Protein AF-A0A3S0DTB2-F1 (afdb_monomer)

Mean predicted aligned error: 7.45 Å

Solvent-accessible surface area (backbone atoms only — not comparable to full-atom values): 7176 Å² total; per-residue (Å²): 112,52,67,61,53,36,53,54,42,49,53,50,34,53,51,31,51,52,51,26,52,51,36,48,53,52,41,54,50,48,52,52,50,48,54,48,48,52,50,53,48,49,52,53,52,52,58,70,70,48,96,53,100,57,53,80,78,49,44,65,62,49,53,53,49,50,50,52,45,54,53,49,46,55,52,49,50,55,52,40,54,55,35,50,52,49,29,54,52,33,44,53,52,30,55,50,35,50,53,50,38,57,49,38,52,54,50,35,51,49,55,50,53,52,50,52,49,51,56,51,52,51,54,53,61,73,66,52,76,78,79,81,80,126

Secondary structure (DSSP, 8-state):
-HHHHHHHHHHHHHHHHHHHHHHHHHHHHHHHHHHHHHHHHHHHHHHHHS--TTHHHHHHHHHHHHHHHHHHHHHHHHHHHHHHHHHHHHHHHHHHHHHHHHHHHHHHHHHHHHHHHHHHHHHHHHHSPP----

Radius of gyration: 32.24 Å; Cα contacts (8 Å, |Δi|>4): 57; chains: 1; bounding box: 67×22×105 Å

Foldseek 3Di:
DLVVVLVVLVVVLVVLVVQLVVLVVVLVVLVVVLVVLVVVLVVLVVVLVDDDPCNVVCVVVSVVSNVVSVVVNVVSVVVNVVSVVSSVVSVVSSVVSVVSSVVSVVVVVVVVVVVVVVVVVVVVVVPPPPPPDD

Nearest PDB structures (foldseek):
  2ysu-assembly1_B  TM=5.249E-01  e=1.925E-01  Escherichia coli
  2b5u-assembly2_C  TM=4.900E-01  e=3.072E-01  Escherichia coli
  7nsu-assembly1_D  TM=4.457E-01  e=1.713E-01  Escherichia coli
  1jch-assembly1_A  TM=5.082E-01  e=1.110E+00  Escherichia coli str. K-12 substr. W3110
  3ja6-assembly1_I  TM=4.233E-01  e=5.839E-01  Escherichia coli

Sequence (134 aa):
MAEDRVSRIGRILKVQQQLHRAEEWRLAEIERQLEGFEAEQREIVDALNSESGLQSLFLDASVRRVRSLGDAVRGTEVEREAQSARVLETGSRLKAAERLMQRAESEARREEEDSQLQEAVERIAAQAPGKHTD

Structure (mmCIF, N/CA/C/O backbone):
data_AF-A0A3S0DTB2-F1
#
_entry.id   AF-A0A3S0DTB2-F1
#
loop_
_atom_site.group_PDB
_atom_site.id
_atom_site.type_symbol
_atom_site.label_atom_id
_atom_site.label_alt_id
_atom_site.label_comp_id
_atom_site.label_asym_id
_atom_site.label_entity_id
_atom_site.label_seq_id
_atom_site.pdbx_PDB_ins_code
_atom_site.Cartn_x
_atom_site.Cartn_y
_atom_site.Cartn_z
_atom_site.occupancy
_atom_site.B_iso_or_equiv
_atom_site.auth_seq_id
_atom_site.auth_comp_id
_atom_site.auth_asym_id
_atom_site.auth_atom_id
_atom_site.pdbx_PDB_model_num
ATOM 1 N N . MET A 1 1 ? -24.413 3.682 21.754 1.00 62.62 1 MET A N 1
ATOM 2 C CA . MET A 1 1 ? -24.257 2.231 21.974 1.00 62.62 1 MET A CA 1
ATOM 3 C C . MET A 1 1 ? -22.953 1.784 21.338 1.00 62.62 1 MET A C 1
ATOM 5 O O . MET A 1 1 ? -22.686 2.205 20.211 1.00 62.62 1 MET A O 1
ATOM 9 N N . ALA A 1 2 ? -22.129 1.006 22.044 1.00 76.62 2 ALA A N 1
ATOM 10 C CA . ALA A 1 2 ? -20.825 0.556 21.553 1.00 76.62 2 ALA A CA 1
ATOM 11 C C . ALA A 1 2 ? -20.885 -0.193 20.212 1.00 76.62 2 ALA A C 1
ATOM 13 O O . ALA A 1 2 ? -20.002 0.004 19.379 1.00 76.62 2 ALA A O 1
ATOM 14 N N . GLU A 1 3 ? -21.956 -0.943 19.939 1.00 78.88 3 GLU A N 1
ATOM 15 C CA . GLU A 1 3 ? -22.163 -1.633 18.656 1.00 78.88 3 GLU A CA 1
ATOM 16 C C . GLU A 1 3 ? -22.154 -0.685 17.445 1.00 78.88 3 GLU A C 1
ATOM 18 O O . GLU A 1 3 ? -21.524 -0.963 16.423 1.00 78.88 3 GLU A O 1
ATOM 23 N N . ASP A 1 4 ? -22.790 0.484 17.559 1.00 89.44 4 ASP A N 1
ATOM 24 C CA . ASP A 1 4 ? -22.804 1.477 16.480 1.00 89.44 4 ASP A CA 1
ATOM 25 C C . ASP A 1 4 ? -21.410 2.096 16.273 1.00 89.44 4 ASP A C 1
ATOM 27 O O . ASP A 1 4 ? -20.993 2.378 15.147 1.00 89.44 4 ASP A O 1
ATOM 31 N N . ARG A 1 5 ? -20.621 2.235 17.347 1.00 90.31 5 ARG A N 1
ATOM 32 C CA . ARG A 1 5 ? -19.222 2.673 17.247 1.00 90.31 5 ARG A CA 1
ATOM 33 C C . ARG A 1 5 ? -18.344 1.617 16.571 1.00 90.31 5 ARG A C 1
ATOM 35 O O . ARG A 1 5 ? -17.557 1.981 15.696 1.00 90.31 5 ARG A O 1
ATOM 42 N N . VAL A 1 6 ? -18.508 0.338 16.913 1.00 95.38 6 VAL A N 1
ATOM 43 C CA . VAL A 1 6 ? -17.828 -0.788 16.247 1.00 95.38 6 VAL A CA 1
ATOM 44 C C . VAL A 1 6 ? -18.177 -0.816 14.757 1.00 95.38 6 VAL A C 1
ATOM 46 O O . VAL A 1 6 ? -17.281 -0.854 13.917 1.00 95.38 6 VAL A O 1
ATOM 49 N N . SER A 1 7 ? -19.460 -0.685 14.406 1.00 95.88 7 SER A N 1
ATOM 50 C CA . SER A 1 7 ? -19.912 -0.644 13.008 1.00 95.88 7 SER A CA 1
ATOM 51 C C . SER A 1 7 ? -19.280 0.511 12.222 1.00 95.88 7 SER A C 1
ATOM 53 O O . SER A 1 7 ? -18.756 0.323 11.118 1.00 95.88 7 SER A O 1
ATOM 55 N N . ARG A 1 8 ? -19.269 1.719 12.800 1.00 95.75 8 ARG A N 1
ATOM 56 C CA . ARG A 1 8 ? -18.660 2.906 12.182 1.00 95.75 8 ARG A CA 1
ATOM 57 C C . ARG A 1 8 ? -17.154 2.739 11.967 1.00 95.75 8 ARG A C 1
ATOM 59 O O . ARG A 1 8 ? -16.669 3.032 10.874 1.00 95.75 8 ARG A O 1
ATOM 66 N N . ILE A 1 9 ? -16.424 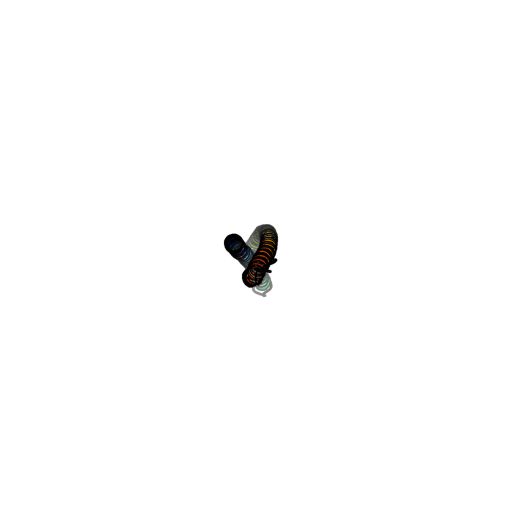2.235 12.961 1.00 96.12 9 ILE A N 1
ATOM 67 C CA . ILE A 1 9 ? -14.979 1.988 12.843 1.00 96.12 9 ILE A CA 1
ATOM 68 C C . ILE A 1 9 ? -14.695 0.865 11.837 1.00 96.12 9 ILE A C 1
ATOM 70 O O . ILE A 1 9 ? -13.777 0.998 11.028 1.00 96.12 9 ILE A O 1
ATOM 74 N N . GLY A 1 10 ? -15.526 -0.178 11.790 1.00 97.81 10 GLY A N 1
ATOM 75 C CA . GLY A 1 10 ? -15.425 -1.249 10.796 1.00 97.81 10 GLY A CA 1
ATOM 76 C C . GLY A 1 10 ? -15.531 -0.738 9.355 1.00 97.81 10 GLY A C 1
ATOM 77 O O . GLY A 1 10 ? -14.778 -1.171 8.480 1.00 97.81 10 GLY A O 1
ATOM 78 N N . ARG A 1 11 ? -16.397 0.253 9.094 1.00 98.00 11 ARG A N 1
ATOM 79 C CA . ARG A 1 11 ? -16.472 0.918 7.778 1.00 98.00 11 ARG A CA 1
ATOM 80 C C . ARG A 1 11 ? -15.182 1.665 7.442 1.00 98.00 11 ARG A C 1
ATOM 82 O O . ARG A 1 11 ? -14.703 1.552 6.316 1.00 98.00 11 ARG A O 1
ATOM 89 N N . ILE A 1 12 ? -14.604 2.384 8.406 1.00 97.12 12 ILE A N 1
ATOM 90 C CA . ILE A 1 12 ? -13.319 3.079 8.226 1.00 97.12 12 ILE A CA 1
ATOM 91 C C . ILE A 1 12 ? -12.217 2.068 7.906 1.00 97.12 12 ILE A C 1
ATOM 93 O O . ILE A 1 12 ? -11.493 2.256 6.932 1.00 97.12 12 ILE A O 1
ATOM 97 N N . LEU A 1 13 ? -12.122 0.976 8.672 1.00 98.38 13 LEU A N 1
ATOM 98 C CA . LEU A 1 13 ? -11.149 -0.088 8.433 1.00 98.38 13 LEU A CA 1
ATOM 99 C C . LEU A 1 13 ? -11.279 -0.651 7.013 1.00 98.38 13 LEU A C 1
ATOM 101 O O . LEU A 1 13 ? -10.282 -0.759 6.302 1.00 98.38 13 LEU A O 1
ATOM 105 N N . LYS A 1 14 ? -12.506 -0.935 6.564 1.00 98.44 14 LYS A N 1
ATOM 106 C CA . LYS A 1 14 ? -12.763 -1.431 5.206 1.00 98.44 14 LYS A CA 1
ATOM 107 C C . LYS A 1 14 ? -12.280 -0.458 4.127 1.00 98.44 14 LYS A C 1
ATOM 109 O O . LYS A 1 14 ? -11.660 -0.891 3.158 1.00 98.44 14 LYS A O 1
ATOM 114 N N . VAL A 1 15 ? -12.524 0.842 4.297 1.00 98.50 15 VAL A N 1
ATOM 115 C CA . VAL A 1 15 ? -12.031 1.868 3.363 1.00 98.50 15 VAL A CA 1
ATOM 116 C C . VAL A 1 15 ? -10.503 1.918 3.367 1.00 98.50 15 VAL A C 1
ATOM 118 O O . VAL A 1 15 ? -9.901 1.923 2.298 1.00 98.50 15 VAL A O 1
ATOM 121 N N . GLN A 1 16 ? -9.857 1.883 4.537 1.00 98.44 16 GLN A N 1
ATOM 122 C CA . GLN A 1 16 ? -8.390 1.878 4.614 1.00 98.44 16 GLN A CA 1
ATOM 123 C C . GLN A 1 16 ? -7.780 0.637 3.947 1.00 98.44 16 GLN A C 1
ATOM 125 O O . GLN A 1 16 ? -6.778 0.755 3.250 1.00 98.44 16 GLN A O 1
ATOM 130 N N . GLN A 1 17 ? -8.408 -0.535 4.086 1.00 98.62 17 GLN A N 1
ATOM 131 C CA . GLN A 1 17 ? -7.987 -1.750 3.379 1.00 98.62 17 GLN A CA 1
ATOM 132 C C . GLN A 1 17 ? -8.089 -1.593 1.859 1.00 98.62 17 GLN A C 1
ATOM 134 O O . GLN A 1 17 ? -7.188 -2.009 1.139 1.00 98.62 17 GLN A O 1
ATOM 139 N N . GLN A 1 18 ? -9.182 -1.006 1.363 1.00 98.50 18 GLN A N 1
ATOM 140 C CA . GLN A 1 18 ? -9.367 -0.772 -0.071 1.00 98.50 18 GLN A CA 1
ATOM 141 C C . GLN A 1 18 ? -8.348 0.227 -0.621 1.00 98.50 18 GLN A C 1
ATOM 143 O O . GLN A 1 18 ? -7.774 -0.025 -1.677 1.00 98.50 18 GLN A O 1
ATOM 148 N N . LEU A 1 19 ? -8.095 1.323 0.101 1.00 98.38 19 LEU A N 1
ATOM 149 C CA . LEU A 1 19 ? -7.092 2.317 -0.281 1.00 98.38 19 LEU A CA 1
ATOM 150 C C . LEU A 1 19 ? -5.694 1.704 -0.323 1.00 98.38 19 LEU A C 1
ATOM 152 O O . LEU A 1 19 ? -5.009 1.846 -1.327 1.00 98.38 19 LEU A O 1
ATOM 156 N N . HIS A 1 20 ? -5.299 0.974 0.723 1.00 98.56 20 HIS A N 1
ATOM 157 C CA . HIS A 1 20 ? -3.982 0.349 0.771 1.00 98.56 20 HIS A CA 1
ATOM 158 C C . HIS A 1 20 ? -3.769 -0.628 -0.393 1.00 98.56 20 HIS A C 1
ATOM 160 O O . HIS A 1 20 ? -2.797 -0.486 -1.128 1.00 98.56 20 HIS A O 1
ATOM 166 N N . ARG A 1 21 ? -4.733 -1.525 -0.650 1.00 98.56 21 ARG A N 1
ATOM 167 C CA . ARG A 1 21 ? -4.665 -2.455 -1.792 1.00 98.56 21 ARG A CA 1
ATOM 168 C C . ARG A 1 21 ? -4.582 -1.735 -3.134 1.00 98.56 21 ARG A C 1
ATOM 170 O O . ARG A 1 21 ? -3.867 -2.183 -4.021 1.00 98.56 21 ARG A O 1
ATOM 177 N N . ALA A 1 22 ? -5.319 -0.637 -3.303 1.00 98.56 22 ALA A N 1
ATOM 178 C CA . ALA A 1 22 ? -5.260 0.144 -4.533 1.00 98.56 22 ALA A CA 1
ATOM 179 C C . ALA A 1 22 ? -3.863 0.747 -4.748 1.00 98.56 22 ALA A C 1
ATOM 181 O O . ALA A 1 22 ? -3.365 0.732 -5.873 1.00 98.56 22 ALA A O 1
ATOM 182 N N . GLU A 1 23 ? -3.213 1.235 -3.687 1.00 98.38 23 GLU A N 1
ATOM 183 C CA . GLU A 1 23 ? -1.842 1.737 -3.788 1.00 98.38 23 GLU A CA 1
ATOM 184 C C . GLU A 1 23 ? -0.821 0.618 -4.047 1.00 98.38 23 GLU A C 1
ATOM 186 O O . GLU A 1 23 ? 0.098 0.822 -4.840 1.00 98.38 23 GLU A O 1
ATOM 191 N N . GLU A 1 24 ? -0.989 -0.567 -3.450 1.00 98.69 24 GLU A N 1
ATOM 192 C CA . GLU A 1 24 ? -0.144 -1.738 -3.738 1.00 98.69 24 GLU A CA 1
ATOM 193 C C . GLU A 1 24 ? -0.263 -2.166 -5.205 1.00 98.69 24 GLU A C 1
ATOM 195 O O . GLU A 1 24 ? 0.736 -2.428 -5.871 1.00 98.69 24 GLU A O 1
ATOM 200 N N . TRP A 1 25 ? -1.484 -2.187 -5.743 1.00 98.75 25 TRP A N 1
ATOM 201 C CA . TRP A 1 25 ? -1.725 -2.554 -7.138 1.00 98.75 25 TRP A CA 1
ATOM 202 C C . TRP A 1 25 ? -1.081 -1.575 -8.116 1.00 98.75 25 TRP A C 1
ATOM 204 O O . TRP A 1 25 ? -0.519 -1.999 -9.125 1.00 98.75 25 TRP A O 1
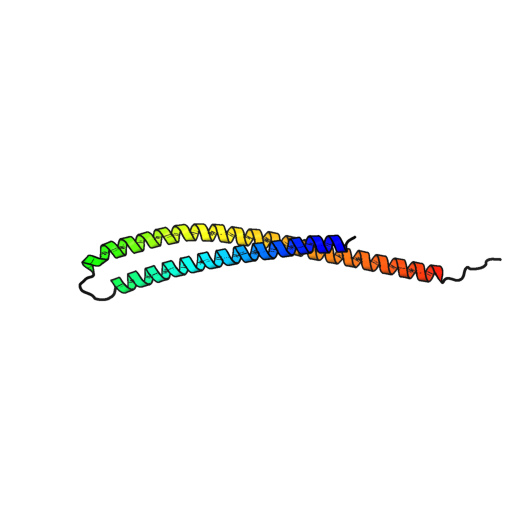ATOM 214 N N . ARG A 1 26 ? -1.144 -0.273 -7.816 1.00 98.50 26 ARG A N 1
ATOM 215 C CA . ARG A 1 26 ? -0.461 0.754 -8.612 1.00 98.50 26 ARG A CA 1
ATOM 216 C C . ARG A 1 26 ? 1.051 0.596 -8.557 1.00 98.50 26 ARG A C 1
ATOM 218 O O . ARG A 1 26 ? 1.690 0.726 -9.593 1.00 98.50 26 ARG A O 1
ATOM 225 N N . LEU A 1 27 ? 1.614 0.293 -7.385 1.00 98.69 27 LEU A N 1
ATOM 226 C CA . LEU A 1 27 ? 3.049 0.032 -7.263 1.00 98.69 27 LEU A CA 1
ATOM 227 C C . LEU A 1 27 ? 3.45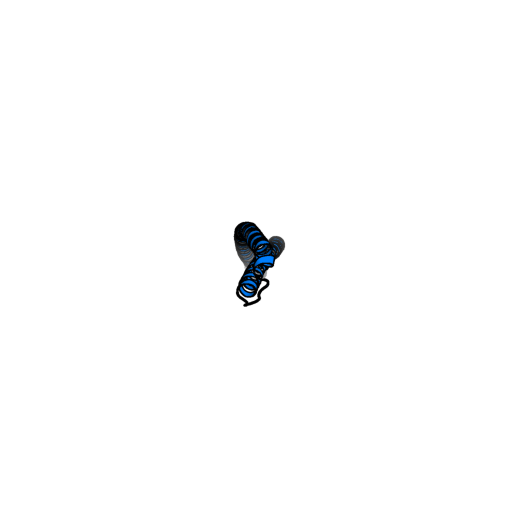9 -1.165 -8.125 1.00 98.69 27 LEU A C 1
ATOM 229 O O . LEU A 1 27 ? 4.384 -1.049 -8.918 1.00 98.69 27 LEU A O 1
ATOM 233 N N . ALA A 1 28 ? 2.709 -2.264 -8.046 1.00 98.69 28 ALA A N 1
ATOM 234 C CA . ALA A 1 28 ? 2.979 -3.454 -8.844 1.00 98.69 28 ALA A CA 1
ATOM 235 C C . ALA A 1 28 ? 2.874 -3.195 -10.359 1.00 98.69 28 ALA A C 1
ATOM 237 O O . ALA A 1 28 ? 3.575 -3.828 -11.141 1.00 98.69 28 ALA A O 1
ATOM 238 N N . GLU A 1 29 ? 1.992 -2.292 -10.800 1.00 98.56 29 GLU A N 1
ATOM 239 C CA . GLU A 1 29 ? 1.918 -1.884 -12.209 1.00 98.56 29 GLU A CA 1
ATOM 240 C C . GLU A 1 29 ? 3.146 -1.079 -12.642 1.00 98.56 29 GLU A C 1
ATOM 242 O O . GLU A 1 29 ? 3.704 -1.350 -13.700 1.00 98.56 29 GLU A O 1
ATOM 247 N N . ILE A 1 30 ? 3.606 -0.144 -11.810 1.00 98.56 30 ILE A N 1
ATOM 248 C CA . ILE A 1 30 ? 4.829 0.626 -12.070 1.00 98.56 30 ILE A CA 1
ATOM 249 C C . ILE A 1 30 ? 6.047 -0.308 -12.142 1.00 98.56 30 ILE A C 1
ATOM 251 O O . ILE A 1 30 ? 6.876 -0.179 -13.039 1.00 98.56 30 ILE A O 1
ATOM 255 N N . GLU A 1 31 ? 6.139 -1.285 -11.238 1.00 98.31 31 GLU A N 1
ATOM 256 C CA . GLU A 1 31 ? 7.225 -2.273 -11.239 1.00 98.31 31 GLU A CA 1
ATOM 257 C C . GLU A 1 31 ? 7.203 -3.145 -12.502 1.00 98.31 31 GLU A C 1
ATOM 259 O O . GLU A 1 31 ? 8.241 -3.313 -13.139 1.00 98.31 31 GLU A O 1
ATOM 264 N N . ARG A 1 32 ? 6.023 -3.591 -12.956 1.00 98.44 32 ARG A N 1
ATOM 265 C CA . ARG A 1 32 ? 5.886 -4.287 -14.249 1.00 98.44 32 ARG A CA 1
ATOM 266 C C . ARG A 1 32 ? 6.340 -3.434 -15.434 1.00 98.44 32 ARG A C 1
ATOM 268 O O . ARG A 1 32 ? 6.919 -3.961 -16.381 1.00 98.44 32 ARG A O 1
ATOM 275 N N . GLN A 1 33 ? 6.066 -2.131 -15.416 1.00 98.06 33 GLN A N 1
ATOM 276 C CA . GLN A 1 33 ? 6.505 -1.229 -16.485 1.00 98.06 33 GLN A CA 1
ATOM 277 C C . GLN A 1 33 ? 8.029 -1.094 -16.521 1.00 98.06 33 GLN A C 1
ATOM 279 O O . GLN A 1 33 ? 8.614 -1.151 -17.603 1.00 98.06 33 GLN A O 1
ATOM 284 N N . LEU A 1 34 ? 8.677 -0.987 -15.356 1.00 98.12 34 LEU A N 1
ATOM 285 C CA . LEU A 1 34 ? 10.140 -0.982 -15.256 1.00 98.12 34 LEU A CA 1
ATOM 286 C C . LEU A 1 34 ? 10.747 -2.281 -15.791 1.00 98.12 34 LEU A C 1
ATOM 288 O O . LEU A 1 34 ? 11.649 -2.228 -16.626 1.00 98.12 34 LEU A O 1
ATOM 292 N N . GLU A 1 35 ? 10.204 -3.435 -15.394 1.00 97.69 35 GLU A N 1
ATOM 293 C CA . GLU A 1 35 ? 10.621 -4.740 -15.924 1.00 97.69 35 GLU A CA 1
ATOM 294 C C . GLU A 1 35 ? 10.475 -4.808 -17.453 1.00 97.69 35 GLU A C 1
ATOM 296 O O . GLU A 1 35 ? 11.349 -5.341 -18.144 1.00 97.69 35 GLU A O 1
ATOM 301 N N . GLY A 1 36 ? 9.398 -4.227 -17.993 1.00 97.62 36 GLY A N 1
ATOM 302 C CA . GLY A 1 36 ? 9.167 -4.108 -19.431 1.00 97.62 36 GLY A CA 1
ATOM 303 C C . GLY A 1 36 ? 10.236 -3.276 -20.143 1.00 97.62 36 GLY A C 1
ATOM 304 O O . GLY A 1 36 ? 10.750 -3.701 -21.178 1.00 97.62 36 GLY A O 1
ATOM 305 N N . PHE A 1 37 ? 10.629 -2.129 -19.582 1.00 96.44 37 PHE A N 1
ATOM 306 C CA . PHE A 1 37 ? 11.699 -1.306 -20.155 1.00 96.44 37 PHE A CA 1
ATOM 307 C C . PHE A 1 37 ? 13.061 -1.999 -20.115 1.00 96.44 37 PHE A C 1
ATOM 309 O O . PHE A 1 37 ? 13.820 -1.906 -21.080 1.00 96.44 37 PHE A O 1
ATOM 316 N N . GLU A 1 38 ? 13.374 -2.712 -19.033 1.00 93.44 38 GLU A N 1
ATOM 317 C CA . GLU A 1 38 ? 14.605 -3.499 -18.950 1.00 93.44 38 GLU A CA 1
ATOM 318 C C . GLU A 1 38 ? 14.626 -4.644 -19.965 1.00 93.44 38 GLU A C 1
ATOM 320 O O . GLU A 1 38 ? 15.660 -4.907 -20.582 1.00 93.44 38 GLU A O 1
ATOM 325 N N . ALA A 1 39 ? 13.497 -5.335 -20.144 1.00 95.69 39 ALA A N 1
ATOM 326 C CA . ALA A 1 39 ? 13.368 -6.383 -21.148 1.00 95.69 39 ALA A CA 1
ATOM 327 C C . ALA A 1 39 ? 13.592 -5.823 -22.557 1.00 95.69 39 ALA A C 1
ATOM 329 O O . ALA A 1 39 ? 14.420 -6.355 -23.293 1.00 95.69 39 ALA A O 1
ATOM 330 N N . GLU A 1 40 ? 12.954 -4.700 -22.890 1.00 94.50 40 GLU A N 1
ATOM 331 C CA . GLU A 1 40 ? 13.128 -4.054 -24.190 1.00 94.50 40 GLU A CA 1
ATOM 332 C C . GLU A 1 40 ? 14.575 -3.579 -24.409 1.00 94.50 40 GLU A C 1
ATOM 334 O O . GLU A 1 40 ? 15.141 -3.735 -25.492 1.00 94.50 40 GLU A O 1
ATOM 339 N N . GLN A 1 41 ? 15.221 -3.037 -23.372 1.00 91.12 41 GLN A N 1
ATOM 340 C CA . GLN A 1 41 ? 16.626 -2.646 -23.458 1.00 91.12 41 GLN A CA 1
ATOM 341 C C . GLN A 1 41 ? 17.529 -3.854 -23.743 1.00 91.12 41 GLN A C 1
ATOM 343 O O . GLN A 1 41 ? 18.418 -3.749 -24.591 1.00 91.12 41 GLN A O 1
ATOM 348 N N . ARG A 1 42 ? 17.299 -4.993 -23.072 1.00 91.25 42 ARG A N 1
ATOM 349 C CA . ARG A 1 42 ? 18.036 -6.243 -23.322 1.00 91.25 42 ARG A CA 1
ATOM 350 C C . ARG A 1 42 ? 17.846 -6.725 -24.758 1.00 91.25 42 ARG A C 1
ATOM 352 O O . ARG A 1 42 ? 18.837 -6.999 -25.422 1.00 91.25 42 ARG A O 1
ATOM 359 N N . GLU A 1 43 ? 16.615 -6.727 -25.266 1.00 90.94 43 GLU A N 1
ATOM 360 C CA . GLU A 1 43 ? 16.318 -7.127 -26.648 1.00 90.94 43 GLU A CA 1
ATOM 361 C C . GLU A 1 43 ? 17.069 -6.276 -27.681 1.00 90.94 43 GLU A C 1
ATOM 363 O O . GLU A 1 43 ? 17.618 -6.811 -28.645 1.00 90.94 43 GLU A O 1
ATOM 368 N N . ILE A 1 44 ? 17.151 -4.957 -27.473 1.00 88.88 44 ILE A N 1
ATOM 369 C CA . ILE A 1 44 ? 17.893 -4.068 -28.378 1.00 88.88 44 ILE A CA 1
ATOM 370 C C . ILE A 1 44 ? 19.396 -4.364 -28.325 1.00 88.88 44 ILE A C 1
ATOM 372 O O . ILE A 1 44 ? 20.052 -4.404 -29.366 1.00 88.88 44 ILE A O 1
ATOM 376 N N . VAL A 1 45 ? 19.954 -4.572 -27.130 1.00 85.56 45 VAL A N 1
ATOM 377 C CA . VAL A 1 45 ? 21.378 -4.901 -26.960 1.00 85.56 45 VAL A CA 1
ATOM 378 C C . VAL A 1 45 ? 21.707 -6.248 -27.607 1.00 85.56 45 VAL A C 1
ATOM 380 O O . VAL A 1 45 ? 22.697 -6.351 -28.332 1.00 85.56 45 VAL A O 1
ATOM 383 N N . ASP A 1 46 ? 20.860 -7.256 -27.419 1.00 86.88 46 ASP A N 1
ATOM 384 C CA . ASP A 1 46 ? 21.028 -8.581 -28.018 1.00 86.88 46 ASP A CA 1
ATOM 385 C C . ASP A 1 46 ? 20.928 -8.526 -29.548 1.00 86.88 46 ASP A C 1
ATOM 387 O O . ASP A 1 46 ? 21.758 -9.109 -30.250 1.00 86.88 46 ASP A O 1
ATOM 391 N N . ALA A 1 47 ? 19.975 -7.755 -30.082 1.00 84.50 47 ALA A N 1
ATOM 392 C CA . ALA A 1 47 ? 19.848 -7.533 -31.519 1.00 84.50 47 ALA A CA 1
ATOM 393 C C . ALA A 1 47 ? 21.096 -6.853 -32.110 1.00 84.50 47 ALA A C 1
ATOM 395 O O . ALA A 1 47 ? 21.566 -7.260 -33.174 1.00 84.50 47 ALA A O 1
ATOM 396 N N . LEU A 1 48 ? 21.675 -5.867 -31.414 1.00 79.25 48 LEU A N 1
ATOM 397 C CA . LEU A 1 48 ? 22.916 -5.201 -31.832 1.00 79.25 48 LEU A CA 1
ATOM 398 C C . LEU A 1 48 ? 24.138 -6.132 -31.793 1.00 79.25 48 LEU A C 1
ATOM 400 O O . LEU A 1 48 ? 25.023 -6.002 -32.640 1.00 79.25 48 LEU A O 1
ATOM 404 N N . ASN A 1 49 ? 24.182 -7.067 -30.841 1.00 79.00 49 ASN A N 1
ATOM 405 C CA . ASN A 1 49 ? 25.259 -8.052 -30.712 1.00 79.00 49 ASN A CA 1
ATOM 406 C C . ASN A 1 49 ? 25.177 -9.180 -31.756 1.00 79.00 49 ASN A C 1
ATOM 408 O O . ASN A 1 49 ? 26.172 -9.866 -31.990 1.00 79.00 49 ASN A O 1
ATOM 412 N N . SER A 1 50 ? 24.020 -9.387 -32.392 1.00 75.94 50 SER A N 1
ATOM 413 C CA . SER A 1 50 ? 23.872 -10.395 -33.443 1.00 75.94 50 SER A CA 1
ATOM 414 C C . SER A 1 50 ? 24.632 -9.991 -34.722 1.00 75.94 50 SER A C 1
A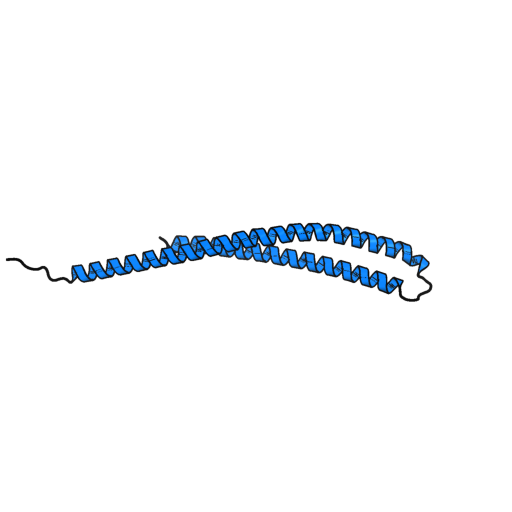TOM 416 O O . SER A 1 50 ? 24.481 -8.879 -35.238 1.00 75.94 50 SER A O 1
ATOM 418 N N . GLU A 1 51 ? 25.496 -10.882 -35.228 1.00 59.00 51 GLU A N 1
ATOM 419 C CA . GLU A 1 51 ? 26.316 -10.671 -36.433 1.00 59.00 51 GLU A CA 1
ATOM 420 C C . GLU A 1 51 ? 25.427 -10.523 -37.679 1.00 59.00 51 GLU A C 1
ATOM 422 O O . GLU A 1 51 ? 25.051 -11.497 -38.329 1.00 59.00 51 GLU A O 1
ATOM 427 N N . SER A 1 52 ? 25.075 -9.289 -38.040 1.00 59.53 52 SER A N 1
ATOM 428 C CA . SER A 1 52 ? 24.388 -8.999 -39.297 1.00 59.53 52 SER A CA 1
ATOM 429 C C . SER A 1 52 ? 24.928 -7.712 -39.919 1.00 59.53 52 SER A C 1
ATOM 431 O O . SER A 1 52 ? 25.014 -6.665 -39.283 1.00 59.53 52 SER A O 1
ATOM 433 N N . GLY A 1 53 ? 25.301 -7.772 -41.201 1.00 58.16 53 GLY A N 1
ATOM 434 C CA . GLY A 1 53 ? 25.972 -6.692 -41.946 1.00 58.16 53 GLY A CA 1
ATOM 435 C C . GLY A 1 53 ? 25.175 -5.388 -42.140 1.00 58.16 53 GLY A C 1
ATOM 436 O O . GLY A 1 53 ? 25.598 -4.532 -42.909 1.00 58.16 53 GLY A O 1
ATOM 437 N N . LEU A 1 54 ? 24.036 -5.221 -41.457 1.00 59.41 54 LEU A N 1
ATOM 438 C CA . LEU A 1 54 ? 23.199 -4.014 -41.450 1.00 59.41 54 LEU A CA 1
ATOM 439 C C . LEU A 1 54 ? 23.393 -3.140 -40.191 1.00 59.41 54 LEU A C 1
ATOM 441 O O . LEU A 1 54 ? 22.763 -2.087 -40.078 1.00 59.41 54 LEU A O 1
ATOM 445 N N . GLN A 1 55 ? 24.284 -3.534 -39.272 1.00 63.81 55 GLN A N 1
ATOM 446 C CA . GLN A 1 55 ? 24.550 -2.869 -37.985 1.00 63.81 55 GLN A CA 1
ATOM 447 C C . GLN A 1 55 ? 24.739 -1.343 -38.085 1.00 63.81 55 GLN A C 1
ATOM 449 O O . GLN A 1 55 ? 24.240 -0.609 -37.239 1.00 63.81 55 GLN A O 1
ATOM 454 N N . SER A 1 56 ? 25.381 -0.832 -39.141 1.00 63.03 56 SER A N 1
ATOM 455 C CA . SER A 1 56 ? 25.621 0.611 -39.311 1.00 63.03 56 SER A CA 1
ATOM 456 C C . SER A 1 56 ? 24.347 1.442 -39.534 1.00 63.03 56 SER A C 1
ATOM 458 O O . SER A 1 56 ? 24.311 2.591 -39.094 1.00 63.03 56 SER A O 1
ATOM 460 N N . LEU A 1 57 ? 23.320 0.904 -40.203 1.00 66.50 57 LEU A N 1
ATOM 461 C CA . LEU A 1 57 ? 22.094 1.652 -40.527 1.00 66.50 57 LEU A CA 1
ATOM 462 C C . LEU A 1 57 ? 21.105 1.684 -39.354 1.00 66.50 57 LEU A C 1
ATOM 464 O O . LEU A 1 57 ? 20.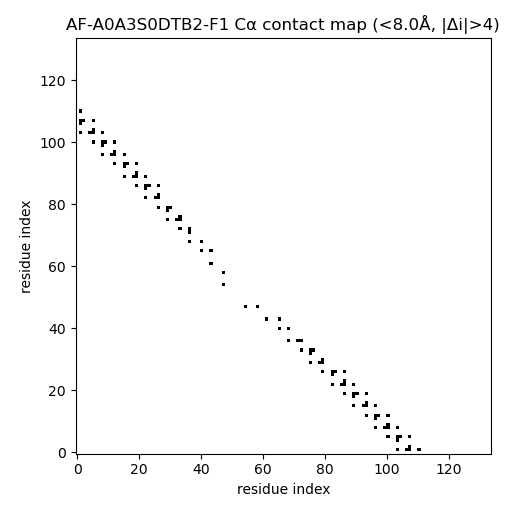337 2.634 -39.222 1.00 66.50 57 LEU A O 1
ATOM 468 N N . PHE A 1 58 ? 21.149 0.675 -38.482 1.00 72.94 58 PHE A N 1
ATOM 469 C CA . PHE A 1 58 ? 20.250 0.558 -37.330 1.00 72.94 58 PHE A CA 1
ATOM 470 C C . PHE A 1 58 ? 20.853 1.080 -36.020 1.00 72.94 58 PHE A C 1
ATOM 472 O O . PHE A 1 58 ? 20.120 1.250 -35.043 1.00 72.94 58 PHE A O 1
ATOM 479 N N . LEU A 1 59 ? 22.156 1.387 -35.990 1.00 80.31 59 LEU A N 1
ATOM 480 C CA . LEU A 1 59 ? 22.845 1.831 -34.777 1.00 80.31 59 LEU A CA 1
ATOM 481 C C . LEU A 1 59 ? 22.280 3.149 -34.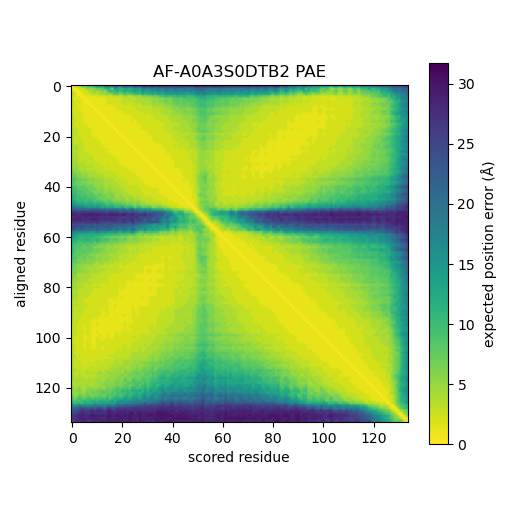228 1.00 80.31 59 LEU A C 1
ATOM 483 O O . LEU A 1 59 ? 21.968 3.220 -33.045 1.00 80.31 59 LEU A O 1
ATOM 487 N N . ASP A 1 60 ? 22.086 4.172 -35.067 1.00 83.19 60 ASP A N 1
ATOM 488 C CA . ASP A 1 60 ? 21.584 5.479 -34.604 1.00 83.19 60 ASP A CA 1
ATOM 489 C C . ASP A 1 60 ? 20.144 5.379 -34.065 1.00 83.19 60 ASP A C 1
ATOM 491 O O . ASP A 1 60 ? 19.827 5.906 -32.998 1.00 83.19 60 ASP A O 1
ATOM 495 N N . ALA A 1 61 ? 19.275 4.623 -34.744 1.00 85.44 61 ALA A N 1
ATOM 496 C CA . ALA A 1 61 ? 17.912 4.376 -34.275 1.00 85.44 61 ALA A CA 1
ATOM 497 C C . ALA A 1 61 ? 17.890 3.608 -32.940 1.00 85.44 61 ALA A C 1
ATOM 499 O O . ALA A 1 61 ? 17.158 3.986 -32.023 1.00 85.44 61 ALA A O 1
ATOM 500 N N . SER A 1 62 ? 18.736 2.583 -32.802 1.00 85.81 62 SER A N 1
ATOM 501 C CA . SER A 1 62 ? 18.847 1.776 -31.580 1.00 85.81 62 SER A CA 1
ATOM 502 C C . SER A 1 62 ? 19.400 2.591 -30.412 1.00 85.81 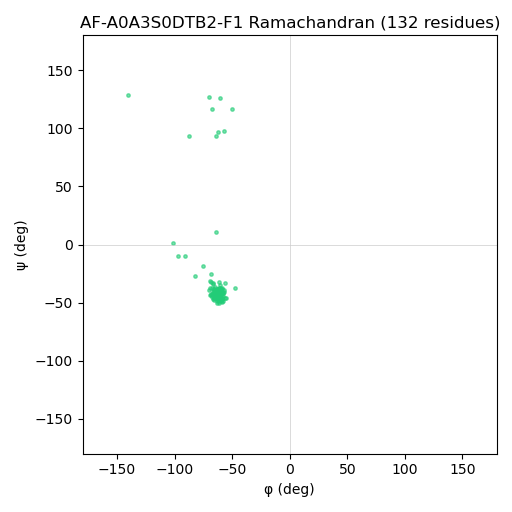62 SER A C 1
ATOM 504 O O . SER A 1 62 ?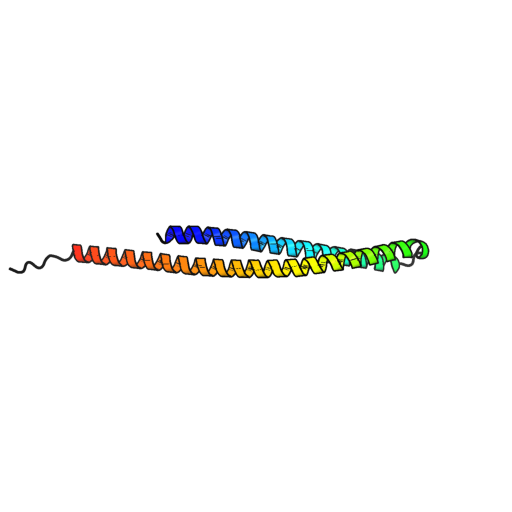 18.851 2.546 -29.315 1.00 85.81 62 SER A O 1
ATOM 506 N N . VAL A 1 63 ? 20.422 3.421 -30.646 1.00 87.12 63 VAL A N 1
ATOM 507 C CA . VAL A 1 63 ? 20.984 4.333 -29.635 1.00 87.12 63 VAL A CA 1
ATOM 508 C C . VAL A 1 63 ? 19.934 5.339 -29.160 1.00 87.12 63 VAL A C 1
ATOM 510 O O . VAL A 1 63 ? 19.786 5.554 -27.955 1.00 87.12 63 VAL A O 1
ATOM 513 N N . ARG A 1 64 ? 19.157 5.930 -30.079 1.00 90.50 64 ARG A N 1
ATOM 514 C CA . ARG A 1 64 ? 18.051 6.832 -29.717 1.00 90.50 64 ARG A CA 1
ATOM 515 C C . ARG A 1 64 ? 16.975 6.113 -28.907 1.00 90.50 64 ARG A C 1
ATOM 517 O O . ARG A 1 64 ? 16.484 6.683 -27.933 1.00 90.50 64 ARG A O 1
ATOM 524 N N . ARG A 1 65 ? 16.632 4.870 -29.266 1.00 91.62 65 ARG A N 1
ATOM 525 C CA . ARG A 1 65 ? 15.647 4.070 -28.528 1.00 91.62 65 ARG A CA 1
ATOM 526 C C . ARG A 1 65 ? 16.134 3.728 -27.124 1.00 91.62 65 ARG A C 1
ATOM 528 O O . ARG A 1 65 ? 15.408 3.992 -26.174 1.00 91.62 65 ARG A O 1
ATOM 535 N N . VAL A 1 66 ? 17.370 3.252 -26.974 1.00 90.69 66 VAL A N 1
ATOM 536 C CA . VAL A 1 66 ? 17.980 2.968 -25.662 1.00 90.69 66 VAL A CA 1
ATOM 537 C C . VAL A 1 66 ? 18.025 4.222 -24.792 1.00 90.69 66 VAL A C 1
ATOM 539 O O . VAL A 1 66 ? 17.700 4.162 -23.609 1.00 90.69 66 VAL A O 1
ATOM 542 N N . ARG A 1 67 ? 18.364 5.382 -25.368 1.00 93.06 67 ARG A N 1
ATOM 543 C CA . ARG A 1 67 ? 18.323 6.656 -24.640 1.00 93.06 67 ARG A CA 1
ATOM 544 C C . ARG A 1 67 ? 16.908 6.996 -24.168 1.00 93.06 67 ARG A C 1
ATOM 546 O O . ARG A 1 67 ? 16.736 7.332 -23.003 1.00 93.06 67 ARG A O 1
ATOM 553 N N . SER A 1 68 ? 15.916 6.870 -25.050 1.00 95.19 68 SER A N 1
ATOM 554 C CA . SER A 1 68 ? 14.509 7.101 -24.709 1.00 95.19 68 SER A CA 1
ATOM 555 C C . SER A 1 68 ? 14.010 6.147 -23.621 1.00 95.19 68 SER A C 1
ATOM 557 O O . SER A 1 68 ? 13.238 6.574 -22.769 1.00 95.19 68 SER A O 1
ATOM 559 N N . LEU A 1 69 ? 14.441 4.882 -23.634 1.00 95.44 69 LEU A N 1
ATOM 560 C CA . LEU A 1 69 ? 14.134 3.916 -22.578 1.00 95.44 69 LEU A CA 1
ATOM 561 C C . LEU A 1 69 ? 14.793 4.317 -21.257 1.00 95.44 69 LEU A C 1
ATOM 563 O O . LEU A 1 69 ? 14.140 4.287 -20.225 1.00 95.44 69 LEU A O 1
ATOM 567 N N . GLY A 1 70 ? 16.046 4.778 -21.283 1.00 94.56 70 GLY A N 1
ATOM 568 C CA . GLY A 1 70 ? 16.716 5.297 -20.088 1.00 94.56 70 GLY A CA 1
ATOM 569 C C . GLY A 1 70 ? 16.023 6.529 -19.490 1.00 94.56 70 GLY A C 1
ATOM 570 O O . GLY A 1 70 ? 15.939 6.658 -18.270 1.00 94.56 70 GLY A O 1
ATOM 571 N N . ASP A 1 71 ? 15.498 7.425 -20.331 1.00 96.12 71 ASP A N 1
ATOM 572 C CA . ASP A 1 71 ? 14.670 8.552 -19.884 1.00 96.12 71 ASP A CA 1
ATOM 573 C C . ASP A 1 71 ? 13.348 8.073 -19.261 1.00 96.12 71 ASP A C 1
ATOM 575 O O . ASP A 1 71 ? 12.973 8.559 -18.192 1.00 96.12 71 ASP A O 1
ATOM 579 N N . ALA A 1 72 ? 12.683 7.090 -19.879 1.00 96.75 72 ALA A N 1
ATOM 580 C CA . ALA A 1 72 ? 11.451 6.495 -19.361 1.00 96.75 72 ALA A CA 1
ATOM 581 C C . ALA A 1 72 ? 11.671 5.795 -18.010 1.00 96.75 72 ALA A C 1
ATOM 583 O O . ALA A 1 72 ? 10.966 6.101 -17.055 1.00 96.75 72 ALA A O 1
ATOM 584 N N . VAL A 1 73 ? 12.706 4.954 -17.890 1.00 97.62 73 VAL A N 1
ATOM 585 C CA . VAL A 1 73 ? 13.085 4.278 -16.636 1.00 97.62 73 VAL A CA 1
ATOM 586 C C . VAL A 1 73 ? 13.318 5.290 -15.521 1.00 97.62 73 VAL A C 1
ATOM 588 O O . VAL A 1 73 ? 12.782 5.128 -14.431 1.00 97.62 73 VAL A O 1
ATOM 591 N N . ARG A 1 74 ? 14.060 6.375 -15.784 1.00 97.31 74 ARG A N 1
ATOM 592 C CA . ARG A 1 74 ? 14.283 7.421 -14.773 1.00 97.31 74 ARG A CA 1
ATOM 593 C C . ARG A 1 74 ? 12.985 8.075 -14.310 1.00 97.31 74 ARG A C 1
ATOM 595 O O . ARG A 1 74 ? 12.829 8.307 -13.116 1.00 97.31 74 ARG A O 1
ATOM 602 N N . GLY A 1 75 ? 12.079 8.389 -15.236 1.00 97.56 75 GLY A N 1
ATOM 603 C CA . GLY A 1 75 ? 10.770 8.945 -14.890 1.00 97.56 75 GLY A CA 1
ATOM 604 C C . GLY A 1 75 ? 9.956 7.976 -14.033 1.00 97.56 75 GLY A C 1
ATOM 605 O O . GLY A 1 75 ? 9.464 8.346 -12.969 1.00 97.56 75 GLY A O 1
ATOM 606 N N . THR A 1 76 ? 9.892 6.716 -14.453 1.00 97.94 76 THR A N 1
ATOM 607 C CA . THR A 1 76 ? 9.118 5.674 -13.778 1.00 97.94 76 THR A CA 1
ATOM 608 C C . THR A 1 76 ? 9.710 5.276 -12.420 1.00 97.94 76 THR A C 1
ATOM 610 O O . THR A 1 76 ? 8.950 4.998 -11.500 1.00 97.94 76 THR A O 1
ATOM 613 N N . GLU A 1 77 ? 11.030 5.326 -12.220 1.00 98.12 77 GLU A N 1
ATOM 614 C CA . GLU A 1 77 ? 11.649 5.120 -10.896 1.00 98.12 77 GLU A CA 1
ATOM 615 C C . GLU A 1 77 ? 11.268 6.223 -9.898 1.00 98.12 77 GLU A C 1
ATOM 617 O O . GLU A 1 77 ? 10.956 5.939 -8.742 1.00 98.12 77 GLU A O 1
ATOM 622 N N . VAL A 1 78 ? 11.199 7.483 -10.342 1.00 98.38 78 VAL A N 1
ATOM 623 C CA . VAL A 1 78 ? 10.700 8.582 -9.494 1.00 98.38 78 VAL A CA 1
ATOM 624 C C . VAL A 1 78 ? 9.232 8.349 -9.121 1.00 98.38 78 VAL A C 1
ATOM 626 O O . VAL A 1 78 ? 8.832 8.542 -7.969 1.00 98.38 78 VAL A O 1
ATOM 629 N N . GLU A 1 79 ? 8.416 7.894 -10.074 1.00 98.00 79 GLU A N 1
ATOM 630 C CA . GLU A 1 79 ? 7.024 7.521 -9.812 1.00 98.00 79 GLU A CA 1
ATOM 631 C C . GLU A 1 79 ? 6.915 6.337 -8.844 1.00 98.00 79 GLU A C 1
ATOM 633 O O . GLU A 1 79 ? 6.064 6.362 -7.948 1.00 98.00 79 GLU A O 1
ATOM 638 N N . ARG A 1 80 ? 7.795 5.337 -8.975 1.00 98.56 80 ARG A N 1
ATOM 639 C CA . ARG A 1 80 ? 7.880 4.168 -8.094 1.00 98.56 80 ARG A CA 1
ATOM 640 C C . ARG A 1 80 ? 8.218 4.567 -6.669 1.00 98.56 80 ARG A C 1
ATOM 642 O O . ARG A 1 80 ? 7.564 4.091 -5.739 1.00 98.56 80 ARG A O 1
ATOM 649 N N . GLU A 1 81 ? 9.198 5.443 -6.475 1.00 98.50 81 GLU A N 1
ATOM 650 C CA . GLU A 1 81 ? 9.589 5.918 -5.147 1.00 98.50 81 GLU A CA 1
ATOM 651 C C . GLU A 1 81 ? 8.433 6.684 -4.486 1.00 98.50 81 GLU A C 1
ATOM 653 O O . GLU A 1 81 ? 8.039 6.392 -3.351 1.00 98.50 81 GLU A O 1
ATOM 658 N N . ALA A 1 82 ? 7.792 7.585 -5.237 1.00 98.38 82 ALA A N 1
ATOM 659 C CA . ALA A 1 82 ? 6.619 8.313 -4.766 1.00 98.38 82 ALA A CA 1
ATOM 660 C C . ALA A 1 82 ? 5.438 7.375 -4.446 1.00 98.38 82 ALA A C 1
ATOM 662 O O . ALA A 1 82 ? 4.725 7.579 -3.461 1.00 98.38 82 ALA A O 1
ATOM 663 N N . GLN A 1 83 ? 5.216 6.340 -5.259 1.00 98.50 83 GLN A N 1
ATOM 664 C CA . GLN A 1 83 ? 4.166 5.351 -5.026 1.00 98.50 83 GLN A CA 1
ATOM 665 C C . GLN A 1 83 ? 4.474 4.461 -3.817 1.00 98.50 83 GLN A C 1
ATOM 667 O O . GLN A 1 83 ? 3.579 4.198 -3.015 1.00 98.50 83 GLN A O 1
ATOM 672 N N . SER A 1 84 ? 5.731 4.066 -3.626 1.00 98.50 84 SER A N 1
ATOM 673 C CA . SER A 1 84 ? 6.182 3.305 -2.456 1.00 98.50 84 SER A CA 1
ATOM 674 C C . SER A 1 84 ? 5.922 4.078 -1.163 1.00 98.50 84 SER A C 1
ATOM 676 O O . SER A 1 84 ? 5.388 3.523 -0.200 1.00 98.50 84 SER A O 1
ATOM 678 N N . ALA A 1 85 ? 6.187 5.388 -1.157 1.00 98.50 85 ALA A N 1
ATOM 679 C CA . ALA A 1 85 ? 5.850 6.250 -0.026 1.00 98.50 85 ALA A CA 1
ATOM 680 C C . ALA A 1 85 ? 4.334 6.269 0.267 1.00 98.50 85 ALA A C 1
ATOM 682 O O . ALA A 1 85 ? 3.931 6.180 1.429 1.00 98.50 85 ALA A O 1
ATOM 683 N N . ARG A 1 86 ? 3.479 6.300 -0.767 1.00 98.44 86 ARG A N 1
ATOM 684 C CA . ARG A 1 86 ? 2.010 6.222 -0.611 1.00 98.44 86 ARG A CA 1
ATOM 685 C C . ARG A 1 86 ? 1.545 4.874 -0.054 1.00 98.44 86 ARG A C 1
ATOM 687 O O . ARG A 1 86 ? 0.641 4.836 0.786 1.00 98.44 86 ARG A O 1
ATOM 694 N N . VAL A 1 87 ? 2.163 3.769 -0.470 1.00 98.62 87 VAL A N 1
ATOM 695 C CA . VAL A 1 87 ? 1.886 2.433 0.089 1.00 98.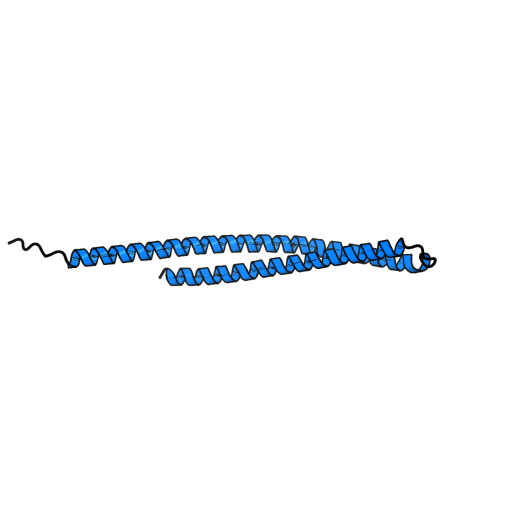62 87 VAL A CA 1
ATOM 696 C C . VAL A 1 87 ? 2.220 2.399 1.583 1.00 98.62 87 VAL A C 1
ATOM 698 O O . VAL A 1 87 ? 1.395 1.957 2.384 1.00 98.62 87 VAL A O 1
ATOM 701 N N . LEU A 1 88 ? 3.373 2.940 1.986 1.00 98.62 88 LEU A N 1
ATOM 702 C CA . LEU A 1 88 ? 3.768 3.017 3.397 1.00 98.62 88 LEU A CA 1
ATOM 703 C C . LEU A 1 88 ? 2.825 3.902 4.226 1.00 98.62 88 LEU A C 1
ATOM 705 O O . LEU A 1 88 ? 2.442 3.541 5.346 1.00 98.62 88 LEU A O 1
ATOM 709 N N . GLU A 1 89 ? 2.418 5.048 3.682 1.00 98.38 89 GLU A N 1
ATOM 710 C CA . GLU A 1 89 ? 1.482 5.955 4.343 1.00 98.38 89 GLU A CA 1
ATOM 711 C C . GLU A 1 89 ? 0.111 5.293 4.551 1.00 98.38 89 GLU A C 1
ATOM 713 O O . GLU A 1 89 ? -0.424 5.281 5.666 1.00 98.38 89 GLU A O 1
ATOM 718 N N . THR A 1 90 ? -0.457 4.704 3.497 1.00 98.06 90 THR A N 1
ATOM 719 C CA . THR A 1 90 ? -1.749 4.007 3.579 1.00 98.06 90 THR A CA 1
ATOM 720 C C . THR A 1 90 ? -1.677 2.772 4.474 1.00 98.06 90 THR A C 1
ATOM 722 O O . THR A 1 90 ? -2.603 2.547 5.252 1.00 98.06 90 THR A O 1
ATOM 725 N N . GLY A 1 91 ? -0.561 2.037 4.472 1.00 98.56 91 GLY A N 1
ATOM 726 C CA . GLY A 1 91 ? -0.320 0.918 5.386 1.00 98.56 91 GLY A CA 1
ATOM 727 C C . GLY A 1 91 ? -0.279 1.362 6.852 1.00 98.56 91 GLY A C 1
ATOM 728 O O . GLY A 1 91 ? -0.881 0.733 7.726 1.00 98.56 91 GLY A O 1
ATOM 729 N N . SER A 1 92 ? 0.335 2.513 7.132 1.00 98.56 92 SER A N 1
ATOM 730 C CA . SER A 1 92 ? 0.354 3.103 8.477 1.00 98.56 92 SER A CA 1
ATOM 731 C C . SER A 1 92 ? -1.049 3.501 8.951 1.00 98.56 92 SER A C 1
ATOM 733 O O . SER A 1 92 ? -1.423 3.236 10.101 1.00 98.56 92 SER A O 1
ATOM 735 N N . ARG A 1 93 ? -1.860 4.093 8.062 1.00 98.31 93 ARG A N 1
ATOM 736 C CA . ARG A 1 93 ? -3.265 4.445 8.336 1.00 98.31 93 ARG A CA 1
ATOM 737 C C . ARG A 1 93 ? -4.137 3.205 8.537 1.00 98.31 93 ARG A C 1
ATOM 739 O O . ARG A 1 93 ? -4.939 3.178 9.471 1.00 98.31 93 ARG A O 1
ATOM 746 N N . LEU A 1 94 ? -3.936 2.161 7.733 1.00 98.69 94 LEU A N 1
ATOM 747 C CA . LEU A 1 94 ? -4.587 0.864 7.903 1.00 98.69 94 LEU A CA 1
ATOM 748 C C . LEU A 1 94 ? -4.268 0.272 9.279 1.00 98.69 94 LEU A C 1
ATOM 750 O O . LEU A 1 94 ? -5.186 -0.042 10.036 1.00 98.69 94 LEU A O 1
ATOM 754 N N . LYS A 1 95 ? -2.988 0.233 9.670 1.00 98.62 95 LYS A N 1
ATOM 755 C CA . LYS A 1 95 ? -2.579 -0.256 10.994 1.00 98.62 95 LYS A CA 1
ATOM 756 C C . LYS A 1 95 ? -3.215 0.539 12.134 1.00 98.62 95 LYS A C 1
ATOM 758 O O . LYS A 1 95 ? -3.566 -0.020 13.175 1.00 98.62 95 LYS A O 1
ATOM 763 N N . ALA A 1 96 ? -3.363 1.852 11.970 1.00 98.38 96 ALA A N 1
ATOM 764 C CA . ALA A 1 96 ? -4.061 2.682 12.944 1.00 98.38 96 ALA A CA 1
ATOM 765 C C . ALA A 1 96 ? -5.554 2.325 13.040 1.00 98.38 96 ALA A C 1
ATOM 767 O O . ALA A 1 96 ? -6.059 2.169 14.152 1.00 98.38 96 ALA A O 1
ATOM 768 N N . ALA A 1 97 ? -6.236 2.135 11.907 1.00 98.19 97 ALA A N 1
ATOM 769 C CA . ALA A 1 97 ? -7.639 1.725 11.873 1.00 98.19 97 ALA A CA 1
ATOM 770 C C . ALA A 1 97 ? -7.861 0.335 12.494 1.00 98.19 97 ALA A C 1
ATOM 772 O O . ALA A 1 97 ? -8.816 0.154 13.245 1.00 98.19 97 ALA A O 1
ATOM 773 N N . GLU A 1 98 ? -6.953 -0.618 12.268 1.00 98.44 98 GLU A N 1
ATOM 774 C CA . GLU A 1 98 ? -6.985 -1.936 12.920 1.00 98.44 98 GLU A CA 1
ATOM 775 C C . GLU A 1 98 ? -6.917 -1.819 14.445 1.00 98.44 98 GLU A C 1
ATOM 777 O O . GLU A 1 98 ? -7.717 -2.424 15.155 1.00 98.44 98 GLU A O 1
ATOM 782 N N . ARG A 1 99 ? -5.995 -0.997 14.966 1.00 98.44 99 ARG A N 1
ATOM 783 C CA . ARG A 1 99 ? -5.879 -0.764 16.414 1.00 98.44 99 ARG A CA 1
ATOM 784 C C . ARG A 1 99 ? -7.131 -0.107 16.991 1.00 98.44 99 ARG A C 1
ATOM 786 O O . ARG A 1 99 ? -7.525 -0.431 18.108 1.00 98.44 99 ARG A O 1
ATOM 793 N N . LEU A 1 100 ? -7.746 0.820 16.255 1.00 97.06 100 LEU A N 1
ATOM 794 C CA . LEU A 1 100 ? -9.009 1.437 16.667 1.00 97.06 100 LEU A CA 1
ATOM 795 C C . LEU A 1 100 ? -10.143 0.412 16.712 1.00 97.06 100 LEU A C 1
ATOM 797 O O . LEU A 1 100 ? -10.905 0.417 17.675 1.00 97.06 100 LEU A O 1
ATOM 801 N N . MET A 1 101 ? -10.220 -0.482 15.723 1.00 97.75 101 MET A N 1
ATOM 802 C CA . MET A 1 101 ? -11.211 -1.558 15.695 1.00 97.75 101 MET A CA 1
ATOM 803 C C . MET A 1 101 ? -11.049 -2.491 16.897 1.00 97.75 101 MET A C 1
ATOM 805 O O . MET A 1 101 ? -11.999 -2.689 17.645 1.00 97.75 101 MET A O 1
ATOM 809 N N . GLN A 1 102 ? -9.827 -2.966 17.155 1.00 97.88 102 GLN A N 1
ATOM 810 C CA . GLN A 1 102 ? -9.536 -3.846 18.293 1.00 97.88 102 GLN A CA 1
ATOM 811 C C . GLN A 1 102 ? -9.924 -3.217 19.639 1.00 97.88 102 GLN A C 1
ATOM 813 O O . GLN A 1 102 ? -10.469 -3.887 20.516 1.00 97.88 102 GLN A O 1
ATOM 818 N N . ARG A 1 103 ? -9.656 -1.916 19.812 1.00 96.62 103 ARG A N 1
ATOM 819 C CA . ARG A 1 103 ? -10.069 -1.180 21.016 1.00 96.62 103 ARG A CA 1
ATOM 820 C C . ARG A 1 103 ? -11.586 -1.089 21.120 1.00 96.62 103 ARG A C 1
ATOM 822 O O . ARG A 1 103 ? -12.124 -1.363 22.185 1.00 96.62 103 ARG A O 1
ATOM 829 N N . ALA A 1 104 ? -12.262 -0.755 20.025 1.00 96.06 104 ALA A N 1
ATOM 830 C CA . ALA A 1 104 ? -13.714 -0.640 20.002 1.00 96.06 104 ALA A CA 1
ATOM 831 C C . ALA A 1 104 ? -14.419 -1.962 20.313 1.00 96.06 104 ALA A C 1
ATOM 833 O O . ALA A 1 104 ? -15.378 -1.967 21.076 1.00 96.06 104 ALA A O 1
ATOM 834 N N . GLU A 1 105 ? -13.919 -3.076 19.783 1.00 96.81 105 GLU A N 1
ATOM 835 C CA . GLU A 1 105 ? -14.422 -4.416 20.098 1.00 96.81 105 GLU A CA 1
ATOM 836 C C . GLU A 1 105 ? -14.189 -4.773 21.568 1.00 96.81 105 GLU A C 1
ATOM 838 O O . GLU A 1 105 ? -15.063 -5.332 22.224 1.00 96.81 105 GLU A O 1
ATOM 843 N N . SER A 1 106 ? -13.017 -4.436 22.115 1.00 96.44 106 SER A N 1
ATOM 844 C CA . SER A 1 106 ? -12.733 -4.682 23.529 1.00 96.44 106 SER A CA 1
ATOM 845 C C . SER A 1 106 ? -13.611 -3.852 24.460 1.00 96.44 106 SER A C 1
ATOM 847 O O . SER A 1 106 ? -13.984 -4.352 25.514 1.00 96.44 106 SER A O 1
ATOM 849 N N . GLU A 1 107 ? -13.892 -2.599 24.112 1.00 95.44 107 GLU A N 1
ATOM 850 C CA . GLU A 1 107 ? -14.794 -1.729 24.872 1.00 95.44 107 GLU A CA 1
ATOM 851 C C . GLU A 1 107 ? -16.233 -2.246 24.794 1.00 95.44 107 GLU A C 1
ATOM 853 O O . GLU A 1 107 ? -16.867 -2.396 25.831 1.00 95.44 107 GLU A O 1
ATOM 858 N N . ALA A 1 108 ? -16.706 -2.622 23.600 1.00 94.88 108 ALA A N 1
ATOM 859 C CA . ALA A 1 108 ? -18.040 -3.191 23.418 1.00 94.88 108 ALA A CA 1
ATOM 860 C C . ALA A 1 108 ? -18.250 -4.466 24.246 1.00 94.88 108 ALA A C 1
ATOM 862 O O . ALA A 1 108 ? -19.267 -4.588 24.918 1.00 94.88 108 ALA A O 1
ATOM 863 N N . ARG A 1 109 ? -17.266 -5.378 24.256 1.00 95.19 109 ARG A N 1
ATOM 864 C CA . ARG A 1 109 ? -17.331 -6.595 25.080 1.00 95.19 109 ARG A CA 1
ATOM 865 C C . ARG A 1 109 ? -17.401 -6.292 26.573 1.00 95.19 109 ARG A C 1
ATOM 867 O O . ARG A 1 109 ? -18.172 -6.928 27.271 1.00 95.19 109 ARG A O 1
ATOM 874 N N . ARG A 1 110 ? -16.625 -5.319 27.058 1.00 94.75 110 ARG A N 1
ATOM 875 C CA . ARG A 1 110 ? -16.664 -4.923 28.475 1.00 94.75 110 ARG A CA 1
ATOM 876 C C . ARG A 1 110 ? -18.013 -4.325 28.857 1.00 94.75 110 ARG A C 1
ATOM 878 O O . ARG A 1 110 ? -18.551 -4.684 29.890 1.00 94.75 110 ARG A O 1
ATOM 885 N N . GLU A 1 111 ? -18.566 -3.451 28.015 1.00 94.31 111 GLU A N 1
ATOM 886 C CA . GLU A 1 111 ? -19.905 -2.890 28.242 1.00 94.31 111 GLU A CA 1
ATOM 887 C C . GLU A 1 111 ? -20.982 -3.987 28.271 1.00 94.31 111 GLU A C 1
ATOM 889 O O . GLU A 1 111 ? -21.890 -3.939 29.098 1.00 94.31 111 GLU A O 1
ATOM 894 N N . GLU A 1 112 ? -20.871 -4.992 27.399 1.00 94.50 112 GLU A N 1
ATOM 895 C CA . GLU A 1 112 ? -21.774 -6.144 27.383 1.00 94.50 112 GLU A CA 1
ATOM 896 C C . GLU A 1 112 ? -21.630 -7.009 28.648 1.00 94.50 112 GLU A C 1
ATOM 898 O O . GLU A 1 112 ? -22.633 -7.333 29.284 1.00 94.50 112 GLU A O 1
ATOM 903 N N . GLU A 1 113 ? -20.399 -7.338 29.049 1.00 94.75 113 GLU A N 1
ATOM 904 C CA . GLU A 1 113 ? -20.099 -8.085 30.280 1.00 94.75 113 GLU A CA 1
ATOM 905 C C . GLU A 1 113 ? -20.633 -7.360 31.529 1.00 94.75 113 GLU A C 1
ATOM 907 O O . GLU A 1 113 ? -21.282 -7.981 32.376 1.00 94.75 113 GLU A O 1
ATOM 912 N N . ASP A 1 114 ? -20.424 -6.043 31.623 1.00 95.00 114 ASP A N 1
ATOM 913 C CA . ASP A 1 114 ? -20.910 -5.213 32.730 1.00 95.00 114 ASP A CA 1
ATOM 914 C C . ASP A 1 114 ? -22.448 -5.186 32.781 1.00 95.00 114 ASP A C 1
ATOM 916 O O . ASP A 1 114 ? -23.032 -5.341 33.858 1.00 95.00 114 ASP A O 1
ATOM 920 N N . SER A 1 115 ? -23.115 -5.057 31.626 1.00 93.69 115 SER A N 1
ATOM 921 C CA . SER A 1 115 ? -24.583 -5.102 31.527 1.00 93.69 115 SER A CA 1
ATOM 922 C C . SER A 1 115 ? -25.134 -6.457 31.977 1.00 93.69 115 SER A C 1
ATOM 924 O O . SER A 1 115 ? -26.064 -6.520 32.781 1.00 93.69 115 SER A O 1
ATOM 926 N N . GLN A 1 116 ? -24.532 -7.558 31.518 1.00 94.25 116 GLN A N 1
ATOM 927 C CA . GLN A 1 116 ? -24.942 -8.912 31.904 1.00 94.25 116 GLN A CA 1
ATOM 928 C C . GLN A 1 116 ? -24.760 -9.161 33.407 1.00 94.25 116 GLN A C 1
ATOM 930 O O . GLN A 1 116 ? -25.604 -9.806 34.039 1.00 94.25 116 GLN A O 1
ATOM 935 N N . LEU A 1 117 ? -23.676 -8.643 33.997 1.00 95.12 117 LEU A N 1
ATOM 936 C CA . LEU A 1 117 ? -23.430 -8.739 35.433 1.00 95.12 117 LEU A CA 1
ATOM 937 C C . LEU A 1 117 ? -24.472 -7.949 36.232 1.00 95.12 117 LEU A C 1
ATOM 939 O O . LEU A 1 117 ? -25.015 -8.482 37.202 1.00 95.12 117 LEU A O 1
ATOM 943 N N . GLN A 1 118 ? -24.780 -6.715 35.822 1.00 95.00 118 GLN A N 1
ATOM 944 C CA . GLN A 1 118 ? -25.819 -5.896 36.455 1.00 95.00 118 GLN A CA 1
ATOM 945 C C . GLN A 1 118 ? -27.179 -6.603 36.420 1.00 95.00 118 GLN A C 1
ATOM 947 O O . GLN A 1 118 ? -27.796 -6.790 37.468 1.00 95.00 118 GLN A O 1
ATOM 952 N N . GLU A 1 119 ? -27.591 -7.117 35.260 1.00 94.19 119 GLU A N 1
ATOM 953 C CA . GLU A 1 119 ? -28.840 -7.874 35.113 1.00 94.19 119 GLU A CA 1
ATOM 954 C C . GLU A 1 119 ? -28.880 -9.150 35.968 1.00 94.19 119 GLU A C 1
ATOM 956 O O . GLU A 1 119 ? -29.941 -9.570 36.441 1.00 94.19 119 GLU A O 1
ATOM 961 N N . ALA A 1 120 ? -27.744 -9.830 36.146 1.00 93.81 120 ALA A N 1
ATOM 962 C CA . ALA A 1 120 ? -27.656 -11.007 37.005 1.00 93.81 120 ALA A CA 1
ATOM 963 C C . ALA A 1 120 ? -27.799 -10.635 38.489 1.00 93.81 120 ALA A C 1
ATOM 965 O O . ALA A 1 120 ? -28.543 -11.297 39.217 1.00 93.81 120 ALA A O 1
ATOM 966 N N . VAL A 1 121 ? -27.134 -9.563 38.931 1.00 94.31 121 VAL A N 1
ATOM 967 C CA . VAL A 1 121 ? -27.232 -9.048 40.306 1.00 94.31 121 VAL A CA 1
ATOM 968 C C . VAL A 1 121 ? -28.654 -8.585 40.614 1.00 94.31 121 VAL A C 1
ATOM 970 O O . VAL A 1 121 ? -29.193 -8.950 41.657 1.00 94.31 121 VAL A O 1
ATOM 973 N N . GLU A 1 122 ? -29.290 -7.848 39.703 1.00 93.25 122 GLU A N 1
ATOM 974 C CA . GLU A 1 122 ? -30.678 -7.397 39.850 1.00 93.25 122 GLU A CA 1
ATOM 975 C C . GLU A 1 122 ? -31.653 -8.572 39.968 1.00 93.25 122 GLU A C 1
ATOM 977 O O . GLU A 1 122 ? -32.511 -8.576 40.851 1.00 93.25 122 GLU A O 1
ATOM 982 N N . ARG A 1 123 ? -31.489 -9.618 39.145 1.00 92.62 123 ARG A N 1
ATOM 983 C CA . ARG A 1 123 ? -32.300 -10.842 39.248 1.00 92.62 123 ARG A CA 1
ATOM 984 C C . ARG A 1 123 ? -32.135 -11.542 40.594 1.00 92.62 123 ARG A C 1
ATOM 986 O O . ARG A 1 123 ? -33.132 -11.976 41.168 1.00 92.62 123 ARG A O 1
ATOM 993 N N . ILE A 1 124 ? -30.909 -11.640 41.108 1.00 92.50 124 ILE A N 1
ATOM 994 C CA . ILE A 1 124 ? -30.640 -12.245 42.422 1.00 92.50 124 ILE A CA 1
ATOM 995 C C . ILE A 1 124 ? -31.255 -11.392 43.539 1.00 92.50 124 ILE A C 1
ATOM 997 O O . ILE A 1 124 ? -31.913 -11.932 44.427 1.00 92.50 124 ILE A O 1
ATOM 1001 N N . ALA A 1 125 ? -31.088 -10.069 43.485 1.00 90.81 125 ALA A N 1
ATOM 1002 C CA . ALA A 1 125 ? -31.657 -9.147 44.464 1.00 90.81 125 ALA A CA 1
ATOM 1003 C C . ALA A 1 125 ? -33.194 -9.195 44.475 1.00 90.81 125 ALA A C 1
ATOM 1005 O O . ALA A 1 125 ? -33.794 -9.207 45.546 1.00 90.81 125 ALA A O 1
ATOM 1006 N N . ALA A 1 126 ? -33.830 -9.297 43.305 1.00 88.81 126 ALA A N 1
ATOM 1007 C CA . ALA A 1 126 ? -35.281 -9.425 43.176 1.00 88.81 126 ALA A CA 1
ATOM 1008 C C . ALA A 1 126 ? -35.830 -10.769 43.698 1.00 88.81 126 ALA A C 1
ATOM 1010 O O . ALA A 1 126 ? -36.994 -10.850 44.081 1.00 88.81 126 ALA A O 1
ATOM 1011 N N . GLN A 1 127 ? -35.008 -11.823 43.716 1.00 84.94 127 GLN A N 1
ATOM 1012 C CA . GLN A 1 127 ? -35.368 -13.147 44.238 1.00 84.94 127 GLN A CA 1
ATOM 1013 C C . GLN A 1 127 ? -35.041 -13.326 45.726 1.00 84.94 127 GLN A C 1
ATOM 1015 O O . GLN A 1 127 ? -35.456 -14.322 46.321 1.00 84.94 127 GLN A O 1
ATOM 1020 N N . ALA A 1 128 ? -34.308 -12.392 46.341 1.00 72.94 128 ALA A N 1
ATOM 1021 C CA . ALA A 1 128 ? -34.002 -12.454 47.760 1.00 72.94 128 ALA A CA 1
ATOM 1022 C C . ALA A 1 128 ? -35.299 -12.249 48.570 1.00 72.94 128 ALA A C 1
ATOM 1024 O O . ALA A 1 128 ? -35.902 -11.176 48.487 1.00 72.94 128 ALA A O 1
ATOM 1025 N N . PRO A 1 129 ? -35.760 -13.245 49.355 1.00 61.62 129 PRO A N 1
ATOM 1026 C CA . PRO A 1 129 ? -36.949 -13.076 50.175 1.00 61.62 129 PRO A CA 1
ATOM 1027 C C . PRO A 1 129 ? -36.701 -11.932 51.156 1.00 61.62 129 PRO A C 1
ATOM 1029 O O . PRO A 1 129 ? -35.702 -11.933 51.883 1.00 61.62 129 PRO A O 1
ATOM 1032 N N . GLY A 1 130 ? -37.606 -10.949 51.159 1.00 60.97 130 GLY A N 1
ATOM 1033 C CA . GLY A 1 130 ? -37.602 -9.881 52.145 1.00 60.97 130 GLY A CA 1
ATOM 1034 C C . GLY A 1 130 ? -37.520 -10.514 53.526 1.00 60.97 130 GLY A C 1
ATOM 1035 O O . GLY A 1 130 ? -38.399 -11.282 53.914 1.00 60.97 130 GLY A O 1
ATOM 1036 N N . LYS A 1 131 ? -36.434 -10.247 54.256 1.00 53.84 131 LYS A N 1
ATOM 1037 C CA . LYS A 1 131 ? -36.390 -10.558 55.679 1.00 53.84 131 LYS A CA 1
ATOM 1038 C C . LYS A 1 131 ? -37.486 -9.713 56.323 1.00 53.84 131 LYS A C 1
ATOM 1040 O O . LYS A 1 131 ? -37.281 -8.530 56.568 1.00 53.84 131 LYS A O 1
ATOM 1045 N N . HIS A 1 132 ? -38.654 -10.320 56.532 1.00 47.97 132 HIS A N 1
ATOM 1046 C CA . HIS A 1 132 ? -39.626 -9.876 57.517 1.00 47.97 132 HIS A CA 1
ATOM 1047 C C . HIS A 1 132 ? -38.902 -9.860 58.862 1.00 47.97 132 HIS A C 1
ATOM 1049 O O . HIS A 1 132 ? -38.671 -10.899 59.476 1.00 47.97 132 HIS A O 1
ATOM 1055 N N . THR A 1 133 ? -38.448 -8.676 59.251 1.00 47.19 133 THR A N 1
ATOM 1056 C CA . THR A 1 133 ? -38.154 -8.336 60.636 1.00 47.19 133 THR A CA 1
ATOM 1057 C C . THR A 1 133 ? -39.456 -7.817 61.234 1.00 47.19 133 THR A C 1
ATOM 1059 O O . THR A 1 133 ? -39.777 -6.643 61.046 1.00 47.19 133 THR A O 1
ATOM 1062 N N . ASP A 1 134 ? -40.207 -8.724 61.857 1.00 40.34 134 ASP A N 1
ATOM 1063 C CA . ASP A 1 134 ? -41.046 -8.415 63.022 1.00 40.34 134 ASP A CA 1
ATOM 1064 C C . ASP A 1 134 ? -40.191 -8.558 64.292 1.00 40.34 134 ASP A C 1
ATOM 1066 O O . ASP A 1 134 ? -39.304 -9.450 64.304 1.00 40.34 134 ASP A O 1
#

pLDDT: mean 90.43, std 12.81, range [40.34, 98.75]